Protein AF-A0A7J9UYT3-F1 (afdb_monomer_lite)

Structure (mmCIF, N/CA/C/O backbone):
data_AF-A0A7J9UYT3-F1
#
_entry.id   AF-A0A7J9UYT3-F1
#
loop_
_atom_site.group_PDB
_atom_site.id
_atom_site.type_symbol
_atom_site.label_atom_id
_atom_site.label_alt_id
_atom_site.label_comp_id
_atom_site.label_asym_id
_atom_site.label_entity_id
_atom_site.label_seq_id
_atom_site.pdbx_PDB_ins_code
_atom_site.Cartn_x
_atom_site.Cartn_y
_atom_site.Cartn_z
_atom_site.occupancy
_atom_site.B_iso_or_equiv
_atom_site.auth_seq_id
_atom_site.auth_comp_id
_atom_site.auth_asym_id
_atom_site.auth_atom_id
_atom_site.pdbx_PDB_model_num
ATOM 1 N N . TYR A 1 1 ? -1.444 9.634 -8.436 1.00 62.06 1 TYR A N 1
ATOM 2 C CA . TYR A 1 1 ? -2.005 8.855 -9.567 1.00 62.06 1 TYR A CA 1
ATOM 3 C C . TYR A 1 1 ? -1.597 9.537 -10.868 1.00 62.06 1 TYR A C 1
ATOM 5 O O . TYR A 1 1 ? -1.465 10.752 -10.850 1.00 62.06 1 TYR A O 1
ATOM 13 N N . MET A 1 2 ? -1.411 8.763 -11.947 1.00 80.00 2 MET A N 1
ATOM 14 C CA . MET A 1 2 ? -0.682 9.119 -13.183 1.00 80.00 2 MET A CA 1
ATOM 15 C C . MET A 1 2 ? 0.801 9.442 -12.967 1.00 80.00 2 MET A C 1
ATOM 17 O O . MET A 1 2 ? 1.203 10.593 -13.045 1.00 80.00 2 MET A O 1
ATOM 21 N N . PHE A 1 3 ? 1.601 8.407 -12.722 1.00 90.75 3 PHE A N 1
ATOM 22 C CA . PHE A 1 3 ? 3.056 8.524 -12.796 1.00 90.75 3 PHE A CA 1
ATOM 23 C C . PHE A 1 3 ? 3.508 8.421 -14.257 1.00 90.75 3 PHE A C 1
ATOM 25 O O . PHE A 1 3 ? 2.942 7.634 -15.025 1.00 90.75 3 PHE A O 1
ATOM 32 N N . ALA A 1 4 ? 4.506 9.209 -14.633 1.00 92.31 4 ALA A N 1
ATOM 33 C CA . ALA A 1 4 ? 5.155 9.202 -15.932 1.00 92.31 4 ALA A CA 1
ATOM 34 C C . ALA A 1 4 ? 6.003 7.938 -16.123 1.00 92.31 4 ALA A C 1
ATOM 36 O O . ALA A 1 4 ? 5.955 7.321 -17.188 1.00 92.31 4 ALA A O 1
ATOM 37 N N . ASP A 1 5 ? 6.736 7.527 -15.086 1.00 93.94 5 ASP A N 1
ATOM 38 C CA . ASP A 1 5 ? 7.632 6.372 -15.112 1.00 93.94 5 ASP A CA 1
ATOM 39 C C . ASP A 1 5 ? 7.832 5.738 -13.720 1.00 93.94 5 ASP A C 1
ATOM 41 O O . ASP A 1 5 ? 7.270 6.179 -12.714 1.00 93.94 5 ASP A O 1
ATOM 45 N N . ARG A 1 6 ? 8.615 4.649 -13.667 1.00 94.00 6 ARG A N 1
ATOM 46 C CA . ARG A 1 6 ? 8.927 3.930 -12.419 1.00 94.00 6 ARG A CA 1
ATOM 47 C C . ARG A 1 6 ? 9.749 4.760 -11.437 1.00 94.00 6 ARG A C 1
ATOM 49 O O . ARG A 1 6 ? 9.667 4.490 -10.242 1.00 94.00 6 ARG A O 1
ATOM 56 N N . ASP A 1 7 ? 10.545 5.714 -11.900 1.00 95.06 7 ASP A N 1
ATOM 57 C CA . ASP A 1 7 ? 11.388 6.511 -11.011 1.00 95.06 7 ASP A CA 1
ATOM 58 C C . ASP A 1 7 ? 10.550 7.560 -10.280 1.00 95.06 7 ASP A C 1
ATOM 60 O O . ASP A 1 7 ? 10.733 7.748 -9.078 1.00 95.06 7 ASP A O 1
ATOM 64 N N . GLU A 1 8 ? 9.544 8.135 -10.943 1.00 96.12 8 GLU A N 1
ATOM 65 C CA . GLU A 1 8 ? 8.545 8.975 -10.279 1.00 96.12 8 GLU A CA 1
ATOM 66 C C . GLU A 1 8 ? 7.741 8.182 -9.235 1.00 96.12 8 GLU A C 1
ATOM 68 O O . GLU A 1 8 ? 7.510 8.673 -8.130 1.00 96.12 8 GLU A O 1
ATOM 73 N N . VAL A 1 9 ? 7.371 6.929 -9.538 1.00 96.00 9 VAL A N 1
ATOM 74 C CA . VAL A 1 9 ? 6.722 6.049 -8.549 1.00 96.00 9 VAL A CA 1
ATOM 75 C C . VAL A 1 9 ? 7.633 5.834 -7.345 1.00 96.00 9 VAL A C 1
ATOM 77 O O . VAL A 1 9 ? 7.181 5.989 -6.217 1.00 96.00 9 VAL A O 1
ATOM 80 N N . ARG A 1 10 ? 8.907 5.486 -7.564 1.00 95.62 10 ARG A N 1
ATOM 81 C CA . ARG A 1 10 ? 9.876 5.250 -6.481 1.00 95.62 10 ARG A CA 1
ATOM 82 C C . ARG A 1 10 ? 10.092 6.485 -5.618 1.00 95.62 10 ARG A C 1
ATOM 84 O O . ARG A 1 10 ? 10.197 6.346 -4.407 1.00 95.62 10 ARG A O 1
ATOM 91 N N . ALA A 1 11 ? 10.141 7.670 -6.223 1.00 95.56 11 ALA A N 1
ATOM 92 C CA . ALA A 1 11 ? 10.304 8.924 -5.496 1.00 95.56 11 ALA A CA 1
ATOM 93 C C . ALA A 1 11 ? 9.102 9.249 -4.591 1.00 95.56 11 ALA A C 1
ATOM 95 O O . ALA A 1 11 ? 9.275 9.903 -3.566 1.00 95.56 11 ALA A O 1
ATOM 96 N N . ALA A 1 12 ? 7.904 8.793 -4.964 1.00 95.75 12 ALA A N 1
ATOM 97 C CA . ALA A 1 12 ? 6.678 8.967 -4.188 1.00 95.75 12 ALA A CA 1
ATOM 98 C C . ALA A 1 12 ? 6.335 7.765 -3.288 1.00 95.75 12 ALA A C 1
ATOM 100 O O . ALA A 1 12 ? 5.356 7.829 -2.546 1.00 95.75 12 ALA A O 1
ATOM 101 N N . ALA A 1 13 ? 7.067 6.654 -3.397 1.00 97.38 13 ALA A N 1
ATOM 102 C CA . ALA A 1 13 ? 6.759 5.429 -2.679 1.00 97.38 13 ALA A CA 1
ATOM 103 C C . ALA A 1 13 ? 7.222 5.513 -1.222 1.00 97.38 13 ALA A C 1
ATOM 105 O O . ALA A 1 13 ? 8.350 5.908 -0.931 1.00 97.38 13 ALA A O 1
ATOM 106 N N . GLU A 1 14 ? 6.364 5.070 -0.312 1.00 97.75 14 GLU A N 1
ATOM 107 C CA . GLU A 1 14 ? 6.639 5.031 1.123 1.00 97.75 14 GLU A CA 1
ATOM 108 C C . GLU A 1 14 ? 6.549 3.591 1.637 1.00 97.75 14 GLU A C 1
ATOM 110 O O . GLU A 1 14 ? 5.778 2.790 1.097 1.00 97.75 14 GLU A O 1
ATOM 115 N N . PRO A 1 15 ? 7.323 3.216 2.669 1.00 97.19 15 PRO A N 1
ATOM 116 C CA . PRO A 1 15 ? 7.146 1.917 3.301 1.00 97.19 15 PRO A CA 1
ATOM 117 C C . PRO A 1 15 ? 5.782 1.847 4.012 1.00 97.19 15 PRO A C 1
ATOM 119 O O . PRO A 1 15 ? 5.144 2.864 4.288 1.00 97.19 15 PRO A O 1
ATOM 122 N N . ALA A 1 16 ? 5.323 0.636 4.328 1.00 95.94 16 ALA A N 1
ATOM 123 C CA . ALA A 1 16 ? 4.033 0.411 4.991 1.00 95.94 16 ALA A CA 1
ATOM 124 C C . ALA A 1 16 ? 3.953 0.956 6.439 1.00 95.94 16 ALA A C 1
ATOM 126 O O . ALA A 1 16 ? 2.881 0.964 7.038 1.00 95.94 16 ALA A O 1
ATOM 127 N N . ASP A 1 17 ? 5.070 1.412 6.998 1.00 94.88 17 ASP A N 1
ATOM 128 C CA . ASP A 1 17 ? 5.203 2.133 8.268 1.00 94.88 17 ASP A CA 1
ATOM 129 C C . ASP A 1 17 ? 5.645 3.598 8.059 1.00 94.88 17 ASP A C 1
ATOM 131 O O . ASP A 1 17 ? 6.140 4.257 8.972 1.00 94.88 17 ASP A O 1
ATOM 135 N N . GLY A 1 18 ? 5.470 4.112 6.838 1.00 97.00 18 GLY A N 1
ATOM 136 C CA . GLY A 1 18 ? 5.864 5.452 6.427 1.00 97.00 18 GLY A CA 1
ATOM 137 C C . GLY A 1 18 ? 4.977 6.580 6.974 1.00 97.00 18 GLY A C 1
ATOM 138 O O . GLY A 1 18 ? 3.981 6.345 7.673 1.00 97.00 18 GLY A O 1
ATOM 139 N N . PRO A 1 19 ? 5.326 7.838 6.650 1.00 97.81 19 PRO A N 1
ATOM 140 C CA . PRO A 1 19 ? 4.663 9.013 7.205 1.00 97.81 19 PRO A CA 1
ATOM 141 C C . PRO A 1 19 ? 3.182 9.110 6.821 1.00 97.81 19 PRO A C 1
ATOM 143 O O . PRO A 1 19 ? 2.380 9.490 7.670 1.00 97.81 19 PRO A O 1
ATOM 146 N N . THR A 1 20 ? 2.783 8.709 5.608 1.00 97.81 20 THR A N 1
ATOM 147 C CA . THR A 1 20 ? 1.369 8.745 5.195 1.00 97.81 20 THR A CA 1
ATOM 148 C C . THR A 1 20 ? 0.496 7.852 6.078 1.00 97.81 20 THR A C 1
ATOM 150 O O . THR A 1 20 ? -0.554 8.279 6.555 1.00 97.81 20 THR A O 1
ATOM 153 N N . LEU A 1 21 ? 0.927 6.613 6.329 1.00 98.12 21 LEU A N 1
ATOM 154 C CA . LEU A 1 21 ? 0.160 5.656 7.133 1.00 98.12 21 LEU A CA 1
ATOM 155 C C . LEU A 1 21 ? 0.215 6.001 8.627 1.00 98.12 21 LEU A C 1
ATOM 157 O O . LEU A 1 21 ? -0.756 5.755 9.343 1.00 98.12 21 LEU A O 1
ATOM 161 N N . THR A 1 22 ? 1.309 6.620 9.079 1.00 98.12 22 THR A N 1
ATOM 162 C CA . THR A 1 22 ? 1.422 7.176 10.435 1.00 98.12 22 THR A CA 1
ATOM 163 C C . THR A 1 22 ? 0.397 8.289 10.654 1.00 98.12 22 THR A C 1
ATOM 165 O O . THR A 1 22 ? -0.365 8.239 11.616 1.00 98.12 22 THR A O 1
ATOM 168 N N . GLU A 1 23 ? 0.301 9.239 9.721 1.00 98.25 23 GLU A N 1
ATOM 169 C CA . GLU A 1 23 ? -0.696 10.315 9.772 1.00 98.25 23 GLU A CA 1
ATOM 170 C C . GLU A 1 23 ? -2.126 9.756 9.747 1.00 98.25 23 GLU A C 1
ATOM 172 O O . GLU A 1 23 ? -2.988 10.188 10.512 1.00 98.25 23 GLU A O 1
ATOM 177 N N . TRP A 1 24 ? -2.397 8.743 8.917 1.00 98.50 24 TRP A N 1
ATOM 178 C CA . TRP A 1 24 ? -3.709 8.088 8.901 1.00 98.50 24 TRP A CA 1
ATOM 179 C C . TRP A 1 24 ? -4.042 7.421 10.237 1.00 98.50 24 TRP A C 1
ATOM 181 O O . TRP A 1 24 ? -5.184 7.513 10.679 1.00 98.50 24 TRP A O 1
ATOM 191 N N . ALA A 1 25 ? -3.074 6.792 10.907 1.00 98.12 25 ALA A N 1
ATOM 192 C CA . ALA A 1 25 ? -3.287 6.191 12.223 1.00 98.12 25 ALA A CA 1
ATOM 193 C C . ALA A 1 25 ? -3.588 7.251 13.295 1.00 98.12 25 ALA A C 1
ATOM 195 O O . ALA A 1 25 ? -4.445 7.048 14.159 1.00 98.12 25 ALA A O 1
ATOM 196 N N . ASP A 1 26 ? -2.926 8.404 13.221 1.00 98.25 26 ASP A N 1
ATOM 197 C CA . ASP A 1 26 ? -3.149 9.520 14.137 1.00 98.25 26 ASP A CA 1
ATOM 198 C C . ASP A 1 26 ? -4.525 10.166 13.932 1.00 98.25 26 ASP A C 1
ATOM 200 O O . ASP A 1 26 ? -5.238 10.430 14.909 1.00 98.25 26 ASP A O 1
ATOM 204 N N . LEU A 1 27 ? -4.947 10.340 12.678 1.00 98.56 27 LEU A N 1
ATOM 205 C CA . LEU A 1 27 ? -6.290 10.807 12.329 1.00 98.56 27 LEU A CA 1
ATOM 206 C C . LEU A 1 27 ? -7.364 9.800 12.755 1.00 98.56 27 LEU A C 1
ATOM 208 O O . LEU A 1 27 ? -8.35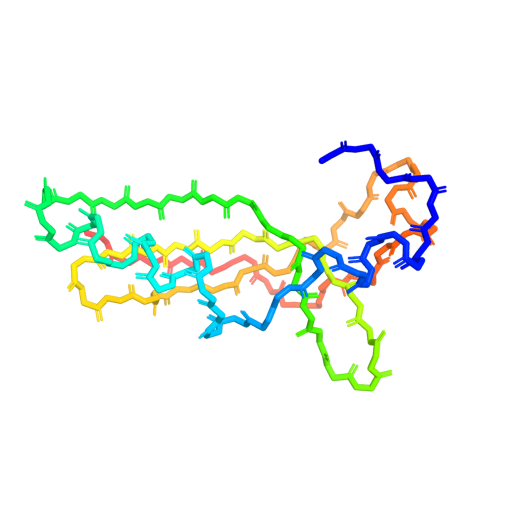9 10.191 13.367 1.00 98.56 27 LEU A O 1
ATOM 212 N N . ALA A 1 28 ? -7.146 8.511 12.489 1.00 98.25 28 ALA A N 1
ATOM 213 C CA . ALA A 1 28 ? -8.048 7.435 12.884 1.00 98.25 28 ALA A CA 1
ATOM 214 C C . ALA A 1 28 ? -8.265 7.394 14.400 1.00 98.25 28 ALA A C 1
ATOM 216 O O . ALA A 1 28 ? -9.399 7.292 14.866 1.00 98.25 28 ALA A O 1
ATOM 217 N N . ARG A 1 29 ? -7.190 7.561 15.175 1.00 98.12 29 ARG A N 1
ATOM 218 C CA . ARG A 1 29 ? -7.248 7.627 16.639 1.00 98.12 29 ARG A CA 1
ATOM 219 C C . ARG A 1 29 ? -7.920 8.899 17.149 1.00 98.12 29 ARG A C 1
ATOM 221 O O . ARG A 1 29 ? -8.678 8.840 18.110 1.00 98.12 29 ARG A O 1
ATOM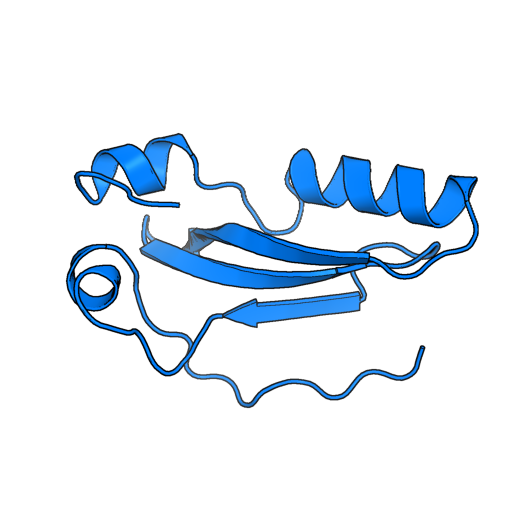 228 N N . THR A 1 30 ? -7.643 10.044 16.529 1.00 98.50 30 THR A N 1
ATOM 229 C CA . THR A 1 30 ? -8.213 11.341 16.936 1.00 98.50 30 THR A CA 1
ATOM 230 C C . THR A 1 30 ? -9.718 11.411 16.705 1.00 98.50 30 THR A C 1
ATOM 232 O O . THR A 1 30 ? -10.438 12.026 17.490 1.00 98.50 30 THR A O 1
ATOM 235 N N . HIS A 1 31 ? -10.188 10.798 15.622 1.00 98.31 31 HIS A N 1
ATOM 236 C CA . HIS A 1 31 ? -11.557 10.957 15.148 1.00 98.31 31 HIS A CA 1
ATOM 237 C C . HIS A 1 31 ? -12.426 9.701 15.278 1.00 98.31 31 HIS A C 1
ATOM 239 O O . HIS A 1 31 ? -13.573 9.744 14.843 1.00 98.31 31 HIS A O 1
ATOM 245 N N . ASP A 1 32 ? -11.903 8.627 15.876 1.00 97.00 32 ASP A N 1
ATOM 246 C CA . ASP A 1 32 ? -12.599 7.346 16.062 1.00 97.00 32 ASP A CA 1
ATOM 247 C C . ASP A 1 32 ? -13.176 6.793 14.747 1.00 97.00 32 ASP A C 1
ATOM 249 O O . ASP A 1 32 ? -14.384 6.626 14.571 1.00 97.00 32 ASP A O 1
ATOM 253 N N . LEU A 1 33 ? -12.294 6.591 13.762 1.00 97.56 33 LEU A N 1
ATOM 254 C CA . LEU A 1 33 ? -12.679 6.174 12.413 1.00 97.56 33 LEU A CA 1
ATOM 255 C C . LEU A 1 33 ? -11.701 5.188 11.778 1.00 97.56 33 LEU A C 1
ATOM 257 O O . LEU A 1 33 ? -10.544 5.073 12.175 1.00 97.56 33 LEU A O 1
ATOM 261 N N . VAL A 1 34 ? -12.196 4.484 10.760 1.00 98.25 34 VAL A N 1
ATOM 262 C CA . VAL A 1 34 ? -11.414 3.587 9.905 1.00 98.25 34 VAL A CA 1
ATOM 263 C C . VAL A 1 34 ? -11.102 4.299 8.593 1.00 98.25 34 VAL A C 1
ATOM 265 O O . VAL A 1 34 ? -12.001 4.816 7.927 1.00 98.25 34 VAL A O 1
ATOM 268 N N . ILE A 1 35 ? -9.830 4.298 8.200 1.00 98.38 35 ILE A N 1
ATOM 269 C CA . ILE A 1 35 ? -9.343 4.863 6.942 1.00 98.38 35 ILE A CA 1
ATOM 270 C C . ILE A 1 35 ? -8.919 3.721 6.023 1.00 98.38 35 ILE A C 1
ATOM 272 O O . ILE A 1 35 ? -8.112 2.871 6.396 1.00 98.38 35 ILE A O 1
ATOM 276 N N . VAL A 1 36 ? -9.445 3.726 4.796 1.00 98.12 36 VAL A N 1
ATOM 277 C CA . VAL A 1 36 ? -8.991 2.846 3.715 1.00 98.12 36 VAL A CA 1
ATOM 278 C C . VAL A 1 36 ? -8.515 3.709 2.558 1.00 98.12 36 VAL A C 1
ATOM 280 O O . VAL A 1 36 ? -9.303 4.454 1.975 1.00 98.12 36 VAL A O 1
ATOM 283 N N . GLY A 1 37 ? -7.231 3.617 2.224 1.00 97.75 37 GLY A N 1
ATOM 284 C CA . GLY A 1 37 ? -6.615 4.497 1.235 1.00 97.75 37 GLY A CA 1
ATOM 285 C C . GLY A 1 37 ? -5.536 3.810 0.410 1.00 97.75 37 GLY A C 1
ATOM 286 O O . GLY A 1 37 ? -4.843 2.913 0.888 1.00 97.75 37 GLY A O 1
ATOM 287 N N . GLY A 1 38 ? -5.418 4.233 -0.850 1.00 97.44 38 GLY A N 1
ATOM 288 C CA . GLY A 1 38 ? -4.390 3.760 -1.773 1.00 97.44 38 GLY A CA 1
ATOM 289 C C . GLY A 1 38 ? -3.104 4.580 -1.673 1.00 97.44 38 GLY A C 1
ATOM 290 O O . GLY A 1 38 ? -3.172 5.805 -1.581 1.00 97.44 38 GLY A O 1
ATOM 291 N N . PHE A 1 39 ? -1.949 3.926 -1.743 1.00 97.56 39 PHE A N 1
ATOM 292 C CA . PHE A 1 39 ? -0.631 4.558 -1.730 1.00 97.56 39 PHE A CA 1
ATOM 293 C C . PHE A 1 39 ? 0.368 3.788 -2.609 1.00 97.56 39 PHE A C 1
ATOM 295 O O . PHE A 1 39 ? 0.155 2.620 -2.949 1.00 97.56 39 PHE A O 1
ATOM 302 N N . ALA A 1 40 ? 1.446 4.464 -3.013 1.00 97.44 40 ALA A N 1
ATOM 303 C CA . ALA A 1 40 ? 2.590 3.804 -3.630 1.00 97.44 40 ALA A CA 1
ATOM 304 C C . ALA A 1 40 ? 3.449 3.206 -2.511 1.00 97.44 40 ALA A C 1
ATOM 306 O O . ALA A 1 40 ? 3.996 3.936 -1.690 1.00 97.44 40 ALA A O 1
ATOM 307 N N . GLU A 1 41 ? 3.536 1.883 -2.462 1.00 98.12 41 GLU A N 1
ATOM 308 C CA . GLU A 1 41 ? 4.284 1.174 -1.430 1.00 98.12 41 GLU A CA 1
ATOM 309 C C . GLU A 1 41 ? 5.703 0.873 -1.914 1.00 98.12 41 GLU A C 1
ATOM 311 O O . GLU A 1 41 ? 5.886 0.280 -2.982 1.00 98.12 41 GLU A O 1
ATOM 316 N N . ALA A 1 42 ? 6.695 1.227 -1.100 1.00 98.00 42 ALA A N 1
ATOM 317 C CA . ALA A 1 42 ? 8.069 0.774 -1.254 1.00 98.00 42 ALA A CA 1
ATOM 318 C C . ALA A 1 42 ? 8.201 -0.668 -0.730 1.00 98.00 42 ALA A C 1
ATOM 320 O O . ALA A 1 42 ? 8.038 -0.934 0.461 1.00 98.00 42 ALA A O 1
ATOM 321 N N . GLY A 1 43 ? 8.465 -1.606 -1.639 1.00 94.25 43 GLY A N 1
ATOM 322 C CA . GLY A 1 43 ? 8.695 -3.017 -1.348 1.00 94.25 43 GLY A CA 1
ATOM 323 C C . GLY A 1 43 ? 10.175 -3.360 -1.142 1.00 94.25 43 GLY A C 1
ATOM 324 O O . GLY A 1 43 ? 11.048 -2.495 -1.087 1.00 94.25 43 GLY A O 1
ATOM 325 N N . ALA A 1 44 ? 10.465 -4.659 -1.042 1.00 89.25 44 ALA A N 1
ATOM 326 C CA . ALA A 1 44 ? 11.839 -5.159 -1.003 1.00 89.25 44 ALA A CA 1
ATOM 327 C C . ALA A 1 44 ? 12.548 -4.956 -2.355 1.00 89.25 44 ALA A C 1
ATOM 329 O O . ALA A 1 44 ? 11.896 -4.836 -3.392 1.00 89.25 44 ALA A O 1
ATOM 330 N N . ASP A 1 45 ? 13.883 -4.931 -2.337 1.00 87.31 45 ASP A N 1
ATOM 331 C CA . ASP A 1 45 ? 14.739 -4.915 -3.534 1.00 87.31 45 ASP A CA 1
ATOM 332 C C . ASP A 1 45 ? 14.433 -3.785 -4.544 1.00 87.31 45 ASP A C 1
ATOM 334 O O . ASP A 1 45 ? 14.705 -3.898 -5.738 1.00 87.31 45 ASP A O 1
ATOM 338 N N . GLY A 1 46 ? 13.882 -2.661 -4.067 1.00 88.50 46 GLY A N 1
ATOM 339 C CA . GLY A 1 46 ? 13.548 -1.499 -4.901 1.00 88.50 46 GLY A CA 1
ATOM 340 C C . GLY A 1 46 ? 12.288 -1.673 -5.757 1.00 88.50 46 GLY A C 1
ATOM 341 O O . GLY A 1 46 ? 12.057 -0.880 -6.684 1.00 88.50 46 GLY A O 1
ATOM 342 N N . GLU A 1 47 ? 11.485 -2.700 -5.466 1.00 95.50 47 GLU A N 1
ATOM 343 C CA . GLU A 1 47 ? 10.164 -2.877 -6.051 1.00 95.50 47 GLU A CA 1
ATOM 344 C C . GLU A 1 47 ? 9.154 -1.893 -5.471 1.00 95.50 47 GLU A C 1
ATOM 346 O O . GLU A 1 47 ? 9.242 -1.465 -4.322 1.00 95.50 47 GLU A O 1
ATOM 351 N N . VAL A 1 48 ? 8.171 -1.539 -6.293 1.00 97.62 48 VAL A N 1
ATOM 352 C CA . VAL A 1 48 ? 7.098 -0.615 -5.927 1.00 97.62 48 VAL A CA 1
ATOM 353 C C . VAL A 1 48 ? 5.751 -1.244 -6.230 1.00 97.62 48 VAL A C 1
ATOM 355 O O . VAL A 1 48 ? 5.571 -1.888 -7.268 1.00 97.62 48 VAL A O 1
ATOM 358 N N . HIS A 1 49 ? 4.789 -1.049 -5.336 1.00 97.75 49 HIS A N 1
ATOM 359 C CA . HIS A 1 49 ? 3.458 -1.635 -5.449 1.00 97.75 49 HIS A CA 1
ATOM 360 C C . HIS A 1 49 ? 2.372 -0.559 -5.390 1.00 97.75 49 HIS A C 1
ATOM 362 O O . HIS A 1 49 ? 2.516 0.458 -4.717 1.00 97.75 49 HIS A O 1
ATOM 368 N N . ASN A 1 50 ? 1.273 -0.786 -6.111 1.00 97.56 50 ASN A N 1
ATOM 369 C CA . ASN A 1 50 ? 0.037 -0.052 -5.871 1.00 97.56 50 ASN A CA 1
ATOM 370 C C . ASN A 1 50 ? -0.694 -0.784 -4.745 1.00 97.56 50 ASN A C 1
ATOM 372 O O . ASN A 1 50 ? -1.148 -1.916 -4.951 1.00 97.56 50 ASN A O 1
ATOM 376 N N . SER A 1 51 ? -0.772 -0.160 -3.576 1.00 98.00 51 SER A N 1
ATOM 377 C CA . SER A 1 51 ? -1.264 -0.805 -2.364 1.00 98.00 51 SER A CA 1
ATOM 378 C C . SER A 1 51 ? -2.413 -0.035 -1.748 1.00 98.00 51 SER A C 1
ATOM 380 O O . SER A 1 51 ? -2.519 1.175 -1.907 1.00 98.00 51 SER A O 1
ATOM 382 N N . ALA A 1 52 ? -3.277 -0.742 -1.030 1.00 98.12 52 ALA A N 1
ATOM 383 C CA . ALA A 1 52 ? -4.300 -0.159 -0.178 1.00 98.12 52 ALA A CA 1
ATOM 384 C C . ALA A 1 52 ? -4.020 -0.538 1.276 1.00 98.12 52 ALA A C 1
ATOM 386 O O . ALA A 1 52 ? -3.782 -1.711 1.564 1.00 98.12 52 ALA A O 1
ATOM 387 N N . ALA A 1 53 ? -4.060 0.437 2.179 1.00 98.31 53 ALA A N 1
ATOM 388 C CA . ALA A 1 53 ? -3.965 0.206 3.615 1.00 98.31 53 ALA A CA 1
ATOM 389 C C . ALA A 1 53 ? -5.337 0.374 4.273 1.00 98.31 53 ALA A C 1
ATOM 391 O O . ALA A 1 53 ? -6.097 1.262 3.886 1.00 98.31 53 ALA A O 1
ATOM 392 N N . LEU A 1 54 ? -5.627 -0.470 5.264 1.00 98.31 54 LEU A N 1
ATOM 393 C CA . LEU A 1 54 ? -6.712 -0.291 6.227 1.00 98.31 54 LEU A CA 1
ATOM 394 C C . LEU A 1 54 ? -6.088 0.095 7.565 1.00 98.31 54 LEU A C 1
ATOM 396 O O . LEU A 1 54 ? -5.242 -0.635 8.090 1.00 98.31 54 LEU A O 1
ATOM 400 N N . VAL A 1 55 ? -6.502 1.237 8.097 1.00 98.31 55 VAL A N 1
ATOM 401 C CA . VAL A 1 55 ? -5.949 1.850 9.305 1.00 98.31 55 VAL A CA 1
ATOM 402 C C . VAL A 1 55 ? -7.093 2.219 10.243 1.00 98.31 55 VAL A C 1
ATOM 404 O O . VAL A 1 55 ? -8.111 2.740 9.794 1.00 98.31 55 VAL A O 1
ATOM 407 N N . ASP A 1 56 ? -6.934 1.954 11.534 1.00 97.56 56 ASP A N 1
ATOM 408 C CA . ASP A 1 56 ? -7.871 2.367 12.582 1.00 97.56 56 ASP A CA 1
ATOM 409 C C . ASP A 1 56 ? -7.128 2.981 13.783 1.00 97.56 56 ASP A C 1
ATOM 411 O O . ASP A 1 56 ? -5.924 3.240 13.720 1.00 97.56 56 ASP A O 1
ATOM 415 N N . ALA A 1 57 ? -7.834 3.215 14.895 1.00 96.38 57 ALA A N 1
ATOM 416 C CA . ALA A 1 57 ? -7.268 3.809 16.108 1.00 96.38 57 ALA A CA 1
ATOM 417 C C . ALA A 1 57 ? -6.108 3.005 16.740 1.00 96.38 57 ALA A C 1
ATOM 419 O O . ALA A 1 57 ? -5.342 3.560 17.533 1.00 96.38 57 ALA A O 1
ATOM 420 N N . THR A 1 58 ? -5.965 1.718 16.404 1.00 95.69 58 THR A N 1
ATOM 421 C CA . THR A 1 58 ? -4.868 0.841 16.848 1.00 95.69 58 THR A CA 1
ATOM 422 C C . THR A 1 58 ? -3.665 0.854 15.901 1.00 95.69 58 THR A C 1
ATOM 424 O O . THR A 1 58 ? -2.599 0.356 16.266 1.00 95.69 58 THR A O 1
ATOM 427 N N . GLY A 1 59 ? -3.807 1.455 14.716 1.00 96.31 59 GLY A N 1
ATOM 428 C CA . GLY A 1 59 ? -2.769 1.569 13.695 1.00 96.31 59 GLY A CA 1
ATOM 429 C C . GLY A 1 59 ? -3.127 0.846 12.397 1.00 96.31 59 GLY A C 1
ATOM 430 O O . GLY A 1 59 ? -4.295 0.670 12.049 1.00 96.31 59 GLY A O 1
ATOM 431 N N . VAL A 1 60 ? -2.101 0.447 11.641 1.00 97.75 60 VAL A N 1
ATOM 432 C CA . VAL A 1 60 ? -2.269 -0.265 10.366 1.00 97.75 60 VAL A CA 1
ATOM 433 C C . VAL A 1 60 ? -2.736 -1.695 10.634 1.00 97.75 60 VAL A C 1
ATOM 435 O O . VAL A 1 60 ? -2.022 -2.494 11.237 1.00 97.75 60 VAL A O 1
ATOM 438 N N . ARG A 1 61 ? -3.932 -2.037 10.155 1.00 97.75 61 ARG A N 1
ATOM 439 C CA . ARG A 1 61 ? -4.545 -3.361 10.334 1.00 97.75 61 ARG A CA 1
ATOM 440 C C . ARG A 1 61 ? -4.250 -4.307 9.181 1.00 97.75 61 ARG A C 1
ATOM 442 O O . ARG A 1 61 ? -4.130 -5.511 9.394 1.00 97.75 61 ARG A O 1
ATOM 449 N N . ALA A 1 62 ? -4.155 -3.775 7.964 1.00 97.69 62 ALA A N 1
ATOM 450 C CA . ALA A 1 62 ? -3.816 -4.546 6.777 1.00 97.69 62 ALA A CA 1
ATOM 451 C C . ALA A 1 62 ? -3.226 -3.660 5.678 1.00 97.69 62 ALA A C 1
ATOM 453 O O . ALA A 1 62 ? -3.618 -2.506 5.521 1.00 97.69 62 ALA A O 1
ATOM 454 N N . VAL A 1 63 ? -2.345 -4.249 4.870 1.00 98.00 63 VAL A N 1
ATOM 455 C CA . VAL A 1 63 ? -1.876 -3.687 3.601 1.00 98.00 63 VAL A CA 1
ATOM 456 C C . VAL A 1 63 ? -2.086 -4.730 2.514 1.00 98.00 63 VAL A C 1
ATOM 458 O O . VAL A 1 63 ? -1.671 -5.881 2.647 1.00 98.00 63 VAL A O 1
ATOM 461 N N . TYR A 1 64 ? -2.750 -4.332 1.435 1.00 98.12 64 TYR A N 1
ATOM 462 C CA . TYR A 1 64 ? -3.018 -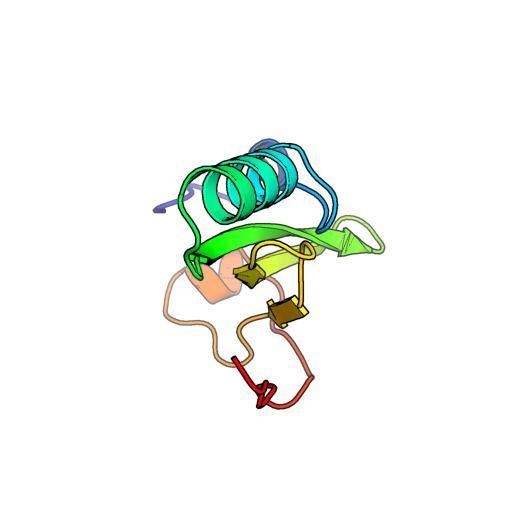5.175 0.282 1.00 98.12 64 TYR A CA 1
ATOM 463 C C . TYR A 1 64 ? -2.362 -4.592 -0.967 1.00 98.12 64 TYR A C 1
ATOM 465 O O . TYR A 1 64 ? -2.734 -3.514 -1.424 1.00 98.12 64 TYR A O 1
ATOM 473 N N . ARG A 1 65 ? -1.428 -5.345 -1.553 1.00 98.25 65 ARG A N 1
ATOM 474 C CA . ARG A 1 65 ? -0.817 -5.041 -2.853 1.00 98.25 65 ARG A CA 1
ATOM 475 C C . ARG A 1 65 ? -1.749 -5.497 -3.969 1.00 98.25 65 ARG A C 1
ATOM 477 O O . ARG A 1 65 ? -2.109 -6.673 -4.034 1.00 98.25 65 ARG A O 1
ATOM 484 N N . LYS A 1 66 ? -2.108 -4.592 -4.878 1.00 97.56 66 LYS A N 1
ATOM 485 C CA . LYS A 1 66 ? -3.010 -4.872 -6.001 1.00 97.56 66 LYS A CA 1
ATOM 486 C C . LYS A 1 66 ? -2.465 -6.022 -6.854 1.00 97.56 66 LYS A C 1
ATOM 488 O O . LYS A 1 66 ? -1.400 -5.911 -7.458 1.00 97.56 66 LYS A O 1
ATOM 493 N N . ALA A 1 67 ? -3.204 -7.129 -6.915 1.00 97.31 67 ALA A N 1
ATOM 494 C CA . ALA A 1 67 ? -2.793 -8.308 -7.684 1.00 97.31 67 ALA A CA 1
ATOM 495 C C . ALA A 1 67 ? -2.997 -8.126 -9.198 1.00 97.31 67 ALA A C 1
ATOM 497 O O . ALA A 1 67 ? -2.181 -8.554 -10.011 1.00 97.31 67 ALA A O 1
ATOM 498 N N . HIS A 1 68 ? -4.079 -7.448 -9.588 1.00 96.38 68 HIS A N 1
ATOM 499 C CA . HIS A 1 68 ? -4.442 -7.239 -10.989 1.00 96.38 68 HIS A CA 1
ATOM 500 C C . HIS A 1 68 ? -4.201 -5.783 -11.397 1.00 96.38 68 HIS A C 1
ATOM 502 O O . HIS A 1 68 ? -5.028 -4.906 -11.146 1.00 96.38 68 HIS A O 1
ATOM 508 N N . LEU A 1 69 ? -3.054 -5.532 -12.028 1.00 95.94 69 LEU A N 1
ATOM 509 C CA . LEU A 1 69 ? -2.674 -4.212 -12.533 1.00 95.94 69 LEU A CA 1
ATOM 510 C C . LEU A 1 69 ? -3.386 -3.886 -13.855 1.00 95.94 69 LEU A C 1
ATOM 512 O O . LEU A 1 69 ? -3.528 -4.739 -14.739 1.00 95.94 69 LEU A O 1
ATOM 516 N N . TRP A 1 70 ? -3.800 -2.632 -14.011 1.00 92.69 70 TRP A N 1
ATOM 517 C CA . TRP A 1 70 ? -4.561 -2.127 -15.151 1.00 92.69 70 TRP A CA 1
ATOM 518 C C . TRP A 1 70 ? -3.715 -1.183 -16.023 1.00 92.69 70 TRP A C 1
ATOM 520 O O . TRP A 1 70 ? -3.045 -0.287 -15.519 1.00 92.69 70 TRP A O 1
ATOM 530 N N . ASN A 1 71 ? -3.810 -1.319 -17.352 1.00 92.81 71 ASN A N 1
ATOM 531 C CA . ASN A 1 71 ? -3.189 -0.415 -18.338 1.00 92.81 71 ASN A CA 1
ATOM 532 C C . ASN A 1 71 ? -1.708 -0.092 -18.027 1.00 92.81 71 ASN A C 1
ATOM 534 O O . ASN A 1 71 ? -0.897 -1.014 -17.917 1.00 92.81 71 ASN A O 1
ATOM 538 N N . SER A 1 72 ? -1.366 1.191 -17.868 1.00 91.00 72 SER A N 1
ATOM 539 C CA . SER A 1 72 ? -0.012 1.680 -17.604 1.00 91.00 72 SER A CA 1
ATOM 540 C C . SER A 1 72 ? 0.550 1.223 -16.260 1.00 91.00 72 SER A C 1
ATOM 542 O O . SER A 1 72 ? 1.767 1.164 -16.120 1.00 91.00 72 SER A O 1
ATOM 544 N N . GLU A 1 73 ? -0.284 0.808 -15.298 1.00 92.62 73 GLU A N 1
ATOM 545 C CA . GLU A 1 73 ? 0.198 0.292 -14.012 1.00 92.62 73 GLU A CA 1
ATOM 546 C C . GLU A 1 73 ? 1.133 -0.909 -14.192 1.00 92.62 73 GLU A C 1
ATOM 548 O O . GLU A 1 73 ? 2.063 -1.065 -13.414 1.00 92.62 73 GLU A O 1
ATOM 553 N N . LYS A 1 74 ? 0.944 -1.722 -15.242 1.00 93.75 74 LYS A N 1
ATOM 554 C CA . LYS A 1 74 ? 1.792 -2.893 -15.531 1.00 93.75 74 LYS A CA 1
ATOM 555 C C . LYS A 1 74 ? 3.249 -2.536 -15.837 1.00 93.75 74 LYS A C 1
ATOM 557 O O . LYS A 1 74 ? 4.116 -3.388 -15.690 1.00 93.75 74 LYS A O 1
ATOM 562 N N . ALA A 1 75 ? 3.505 -1.312 -16.296 1.00 94.06 75 ALA A N 1
ATOM 563 C CA . ALA A 1 75 ? 4.856 -0.808 -16.530 1.00 94.06 75 ALA A CA 1
ATOM 564 C C . ALA A 1 75 ? 5.442 -0.115 -15.288 1.00 94.06 75 ALA A C 1
ATOM 566 O O . ALA A 1 75 ? 6.656 0.038 -15.184 1.00 94.06 75 ALA A O 1
ATOM 567 N N . LEU A 1 76 ? 4.582 0.305 -14.356 1.00 95.31 76 LEU A N 1
ATOM 568 C CA . LEU A 1 76 ? 4.923 1.167 -13.226 1.00 95.31 76 LEU A CA 1
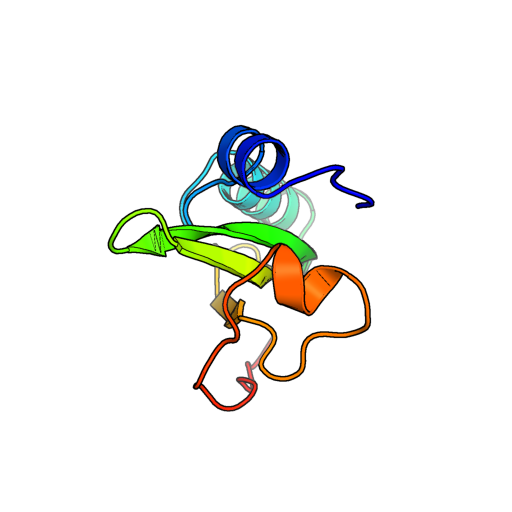ATOM 569 C C . LEU A 1 76 ? 5.071 0.398 -11.910 1.00 95.31 76 LEU A C 1
ATOM 571 O O . LEU A 1 76 ? 5.931 0.726 -11.103 1.00 95.31 76 LEU A O 1
ATOM 575 N N . PHE A 1 77 ? 4.258 -0.633 -11.699 1.00 96.81 77 PHE A N 1
ATOM 576 C CA . PHE A 1 77 ? 4.149 -1.347 -10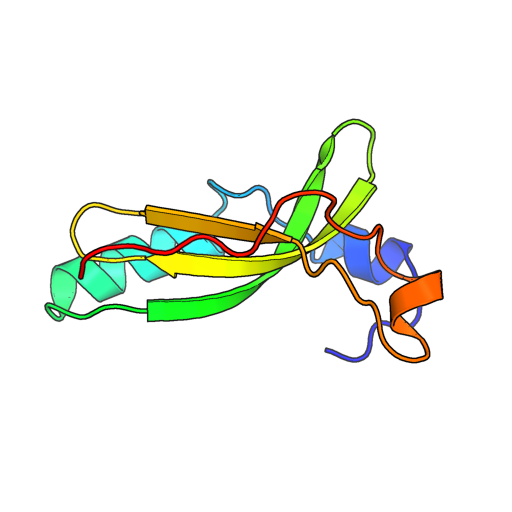.433 1.00 96.81 77 PHE A CA 1
ATOM 577 C C . PHE A 1 77 ? 4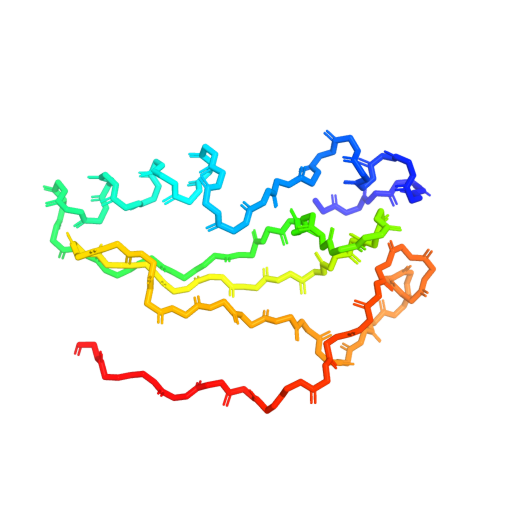.382 -2.838 -10.601 1.00 96.81 77 PHE A C 1
ATOM 579 O O . PHE A 1 77 ? 4.144 -3.421 -11.659 1.00 96.81 77 PHE A O 1
ATOM 586 N N . THR A 1 78 ? 4.777 -3.458 -9.501 1.00 97.56 78 THR A N 1
ATOM 587 C CA . THR A 1 78 ? 4.893 -4.904 -9.373 1.00 97.56 78 THR A CA 1
ATOM 588 C C . THR A 1 78 ? 3.621 -5.448 -8.718 1.00 97.56 78 THR A C 1
ATOM 590 O O . THR A 1 78 ? 3.168 -4.895 -7.710 1.00 97.56 78 THR A O 1
ATOM 593 N N . PRO A 1 79 ? 2.979 -6.490 -9.279 1.00 97.44 79 PRO A N 1
ATOM 594 C CA . PRO A 1 79 ? 1.729 -7.013 -8.738 1.00 97.44 79 PRO A CA 1
ATOM 595 C C . PRO A 1 79 ? 1.938 -7.689 -7.379 1.00 97.44 79 PRO A C 1
ATOM 597 O O . PRO A 1 79 ? 2.978 -8.292 -7.114 1.00 97.44 79 PRO A O 1
ATOM 600 N N . GLY A 1 80 ? 0.920 -7.617 -6.523 1.00 97.19 80 GLY A N 1
ATOM 601 C CA . GLY A 1 80 ? 0.842 -8.439 -5.316 1.00 97.19 80 GLY A CA 1
ATOM 602 C C . GLY A 1 80 ? 0.500 -9.901 -5.629 1.00 97.19 80 GLY A C 1
ATOM 603 O O . GLY A 1 80 ? -0.157 -10.190 -6.626 1.00 97.19 80 GLY A O 1
ATOM 604 N N . ALA A 1 81 ? 0.911 -10.821 -4.752 1.00 96.00 81 ALA A N 1
ATOM 605 C CA . ALA A 1 81 ? 0.611 -12.256 -4.874 1.00 96.00 81 ALA A CA 1
ATOM 606 C C . ALA A 1 81 ? -0.373 -12.783 -3.811 1.00 96.00 81 ALA A C 1
ATOM 608 O O . ALA A 1 81 ? -0.859 -13.907 -3.923 1.00 96.00 81 ALA A O 1
ATOM 609 N N . ALA A 1 82 ? -0.656 -11.996 -2.769 1.00 95.50 82 ALA A N 1
ATOM 610 C CA . ALA A 1 82 ? -1.546 -12.397 -1.685 1.00 95.50 82 ALA A CA 1
ATOM 611 C C . ALA A 1 82 ? -3.025 -12.265 -2.082 1.00 95.50 82 ALA A C 1
ATOM 613 O O . ALA A 1 82 ? -3.402 -11.407 -2.885 1.00 95.50 82 ALA A O 1
ATOM 614 N N . ALA A 1 83 ? -3.875 -13.093 -1.473 1.00 95.38 83 ALA A N 1
ATOM 615 C CA . ALA A 1 83 ? -5.319 -12.905 -1.540 1.00 95.38 83 ALA A CA 1
ATOM 616 C C . ALA A 1 83 ? -5.728 -11.604 -0.814 1.00 95.38 83 ALA A C 1
ATOM 618 O O . ALA A 1 83 ? -5.047 -11.203 0.134 1.00 95.38 83 ALA A O 1
ATOM 619 N N . PRO A 1 84 ? -6.829 -10.947 -1.225 1.00 93.00 84 PRO A N 1
ATOM 620 C CA . PRO A 1 84 ? -7.360 -9.801 -0.495 1.00 93.00 84 PRO A CA 1
ATOM 621 C C . PRO A 1 84 ? -7.685 -10.186 0.958 1.00 93.00 84 PRO A C 1
ATOM 623 O O . PRO A 1 84 ? -8.383 -11.183 1.166 1.00 93.00 84 PRO A O 1
ATOM 626 N N . PRO A 1 85 ? -7.188 -9.441 1.960 1.00 94.69 85 PRO A N 1
ATOM 627 C CA . PRO A 1 85 ? -7.473 -9.735 3.355 1.00 94.69 85 PRO A CA 1
ATOM 628 C C . PRO A 1 85 ? -8.923 -9.380 3.706 1.00 94.69 85 PRO A C 1
ATOM 630 O O . PRO A 1 85 ? -9.503 -8.447 3.150 1.00 94.69 85 PRO A O 1
ATOM 633 N N . VAL A 1 86 ? -9.482 -10.105 4.673 1.00 95.62 86 VAL A N 1
ATOM 634 C CA . VAL A 1 86 ? -10.732 -9.756 5.359 1.00 95.62 86 VAL A CA 1
ATOM 635 C C . VAL A 1 86 ? -10.361 -9.395 6.791 1.00 95.62 86 VAL A C 1
ATOM 637 O O . VAL A 1 86 ? -9.609 -10.130 7.430 1.00 95.62 86 VAL A O 1
ATOM 640 N N . VAL A 1 87 ? -10.832 -8.245 7.263 1.00 94.88 87 VAL A N 1
ATOM 641 C CA . VAL A 1 87 ? -10.463 -7.670 8.561 1.00 94.88 87 VAL A CA 1
ATOM 642 C C . VAL A 1 87 ? -11.734 -7.270 9.293 1.00 94.88 87 VAL A C 1
ATOM 644 O O . VAL A 1 87 ? -12.600 -6.634 8.696 1.00 94.88 87 VAL A O 1
ATOM 647 N N . ASP A 1 88 ? -11.825 -7.628 10.572 1.00 93.31 88 ASP A N 1
ATOM 648 C CA . ASP A 1 88 ? -12.876 -7.144 11.465 1.00 93.31 88 ASP A CA 1
ATOM 649 C C . ASP A 1 88 ? -12.577 -5.700 11.892 1.00 93.31 88 ASP A C 1
ATOM 651 O O . ASP A 1 88 ? -11.459 -5.395 12.328 1.00 93.31 88 ASP A O 1
ATOM 655 N N . THR A 1 89 ? -13.583 -4.834 11.763 1.00 79.75 89 THR A N 1
ATOM 656 C CA . THR A 1 89 ? -13.533 -3.396 12.077 1.00 79.75 89 THR A CA 1
ATOM 657 C C . THR A 1 89 ? -14.516 -3.043 13.173 1.00 79.75 89 THR A C 1
ATOM 659 O O . THR A 1 89 ? -15.688 -3.466 13.030 1.00 79.75 89 THR A O 1
#

Foldseek 3Di:
DDDPAQVSLLVFAAAPPGPVQVVVLVVQLVPVDKDWDWGWHQDPPRFIFTWIFIYHVVGTPDIAGAQDDDDCRVRHHDGDDDDDDDDDD

Radius of gyration: 13.33 Å; chains: 1; bounding box: 28×24×35 Å

InterPro domains:
  IPR003010 Carbon-nitrogen hydrolase [PF00795] (4-89)
  IPR003010 Carbon-nitrogen hydrolase [PS50263] (1-89)
  IPR036526 Carbon-nitrogen hydrolase superfamily [G3DSA:3.60.110.10] (1-89)
  IPR036526 Carbon-nitrogen hydrolase superfamily [SSF56317] (4-89)
  IPR050345 Aliphatic Amidase/Beta-Ureidopropionase [PTHR43674] (4-89)

Sequence (89 aa):
YMFADRDEVRAAAEPADGPTLTEWADLARTHDLVIVGGFAEAGADGEVHNSAALVDATGVRAVYRKAHLWNSEKALFTPGAAAPPVVDT

pLDDT: mean 95.49, std 4.91, range [62.06, 98.56]

Secondary structure (DSSP, 8-state):
---SSHHHHHHH-B-TTSHHHHHHHHHHHHHT--EEEEEEEE-GGG-EEEEEEEEETTEEEEEEE-SS--TTHHHH-PPP-SPPP----

Organism: NCBI:txid348442